Protein AF-A0A7X5L3V7-F1 (afdb_monomer)

pLDDT: mean 70.5, std 17.06, range [36.31, 91.0]

Structure (mmCIF, N/CA/C/O backbone):
data_AF-A0A7X5L3V7-F1
#
_entry.id   AF-A0A7X5L3V7-F1
#
loop_
_atom_site.group_PDB
_atom_site.id
_atom_site.type_symbol
_atom_site.label_atom_id
_atom_site.label_alt_id
_atom_site.label_comp_id
_atom_site.label_asym_id
_atom_site.label_entity_id
_atom_site.label_seq_id
_atom_site.pdbx_PDB_ins_code
_atom_site.Cartn_x
_atom_site.Cartn_y
_atom_site.Cartn_z
_atom_site.occupancy
_atom_site.B_iso_or_equiv
_atom_site.auth_seq_id
_atom_site.auth_comp_id
_atom_site.auth_asym_id
_atom_site.auth_atom_id
_atom_site.pdbx_PDB_model_num
ATOM 1 N N . MET A 1 1 ? 62.079 9.221 -26.597 1.00 47.06 1 MET A N 1
ATOM 2 C CA . MET A 1 1 ? 60.835 9.769 -26.012 1.00 47.06 1 MET A CA 1
ATOM 3 C C . MET A 1 1 ? 59.754 9.763 -27.077 1.00 47.06 1 MET A C 1
ATOM 5 O O . MET A 1 1 ? 59.832 10.591 -27.964 1.00 47.06 1 MET A O 1
ATOM 9 N N . PHE A 1 2 ? 58.774 8.862 -26.996 1.00 36.31 2 PHE A N 1
ATOM 10 C CA . PHE A 1 2 ? 57.478 9.021 -27.664 1.00 36.31 2 PHE A CA 1
ATOM 11 C C . PHE A 1 2 ? 56.404 8.406 -26.761 1.00 36.31 2 PHE A C 1
ATOM 13 O O . PHE A 1 2 ? 56.468 7.233 -26.408 1.00 36.31 2 PHE A O 1
ATOM 20 N N . LYS A 1 3 ? 55.482 9.262 -26.310 1.00 44.62 3 LYS A N 1
ATOM 21 C CA . LYS A 1 3 ? 54.265 8.923 -25.566 1.00 44.62 3 LYS A CA 1
ATOM 22 C C . LYS A 1 3 ? 53.190 8.526 -26.582 1.00 44.62 3 LYS A C 1
ATOM 24 O O . LYS A 1 3 ? 53.007 9.246 -27.557 1.00 44.62 3 LYS A O 1
ATOM 29 N N . GLY A 1 4 ? 52.434 7.464 -26.319 1.00 42.56 4 GLY A N 1
ATOM 30 C CA . GLY A 1 4 ? 51.246 7.107 -27.097 1.00 42.56 4 GLY A CA 1
ATOM 31 C C . GLY A 1 4 ? 50.330 6.205 -26.280 1.00 42.56 4 GLY A C 1
ATOM 32 O O . GLY A 1 4 ? 50.754 5.155 -25.817 1.00 42.56 4 GLY A O 1
ATOM 33 N N . LYS A 1 5 ? 49.111 6.677 -26.021 1.00 49.34 5 LYS A N 1
ATOM 34 C CA . LYS A 1 5 ? 48.128 6.115 -25.087 1.00 49.34 5 LYS A CA 1
ATOM 35 C C . LYS A 1 5 ? 47.463 4.859 -25.663 1.00 49.34 5 LYS A C 1
ATOM 37 O O . LYS A 1 5 ? 47.039 4.865 -26.813 1.00 49.34 5 LYS A O 1
ATOM 42 N N . ILE A 1 6 ? 47.310 3.836 -24.827 1.00 52.00 6 ILE A N 1
ATOM 43 C CA . ILE A 1 6 ? 46.503 2.640 -25.088 1.00 52.00 6 ILE A CA 1
ATOM 44 C C . ILE A 1 6 ? 45.023 3.048 -25.094 1.00 52.00 6 ILE A C 1
ATOM 46 O O . ILE A 1 6 ? 44.525 3.599 -24.113 1.00 52.00 6 ILE A O 1
ATOM 50 N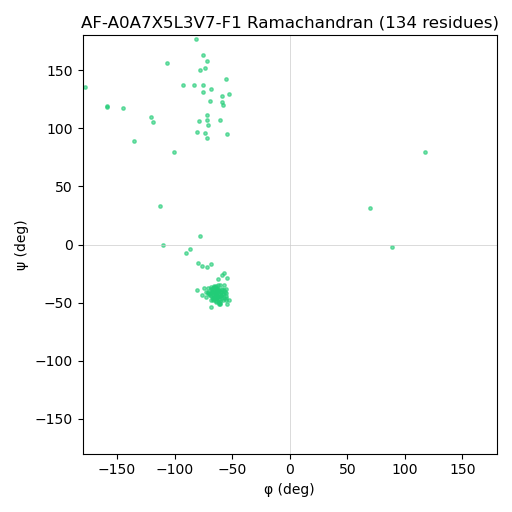 N . ARG A 1 7 ? 44.315 2.760 -26.187 1.00 44.16 7 ARG A N 1
ATOM 51 C CA . ARG A 1 7 ? 42.862 2.567 -26.182 1.00 44.16 7 ARG A CA 1
ATOM 52 C C . ARG A 1 7 ? 42.616 1.159 -26.704 1.00 44.16 7 ARG A C 1
ATOM 54 O O . ARG A 1 7 ? 42.920 0.869 -27.855 1.00 44.16 7 ARG A O 1
ATOM 61 N N . VAL A 1 8 ? 42.179 0.280 -25.807 1.00 46.12 8 VAL A N 1
ATOM 62 C CA . VAL A 1 8 ? 41.836 -1.111 -26.110 1.00 46.12 8 VAL A CA 1
ATOM 63 C C . VAL A 1 8 ? 40.530 -1.094 -26.893 1.00 46.12 8 VAL A C 1
ATOM 65 O O . VAL A 1 8 ? 39.489 -0.714 -26.364 1.00 46.12 8 VAL A O 1
ATOM 68 N N . THR A 1 9 ? 40.606 -1.451 -28.169 1.00 46.69 9 THR A N 1
ATOM 69 C CA . THR A 1 9 ? 39.438 -1.686 -29.015 1.00 46.69 9 THR A CA 1
ATOM 70 C C . THR A 1 9 ? 38.834 -3.037 -28.646 1.00 46.69 9 THR A C 1
ATOM 72 O O . THR A 1 9 ? 39.547 -4.034 -28.537 1.00 46.69 9 THR A O 1
ATOM 75 N N . ALA A 1 10 ? 37.520 -3.042 -28.437 1.00 51.25 10 ALA A N 1
ATOM 76 C CA . ALA A 1 10 ? 36.707 -4.221 -28.193 1.00 51.25 10 ALA A CA 1
ATOM 77 C C . ALA A 1 10 ? 36.860 -5.270 -29.307 1.00 51.25 10 ALA A C 1
ATOM 79 O O . ALA A 1 10 ? 36.907 -4.930 -30.488 1.00 51.25 10 ALA A O 1
ATOM 80 N N . ALA A 1 11 ? 36.862 -6.545 -28.922 1.00 41.25 11 ALA A N 1
ATOM 81 C CA . ALA A 1 11 ? 36.670 -7.667 -29.831 1.00 41.25 11 ALA A CA 1
ATOM 82 C C . ALA A 1 11 ? 35.696 -8.661 -29.184 1.00 41.25 11 ALA A C 1
ATOM 84 O O . ALA A 1 11 ? 36.095 -9.568 -28.456 1.00 41.25 11 ALA A O 1
ATOM 85 N N . LEU A 1 12 ? 34.402 -8.458 -29.434 1.00 39.78 12 LEU A N 1
ATOM 86 C CA . LEU A 1 12 ? 33.367 -9.463 -29.207 1.00 39.78 12 LEU A CA 1
ATOM 87 C C . LEU A 1 12 ? 33.404 -10.407 -30.416 1.00 39.78 12 LEU A C 1
ATOM 89 O O . LEU A 1 12 ? 32.907 -10.091 -31.494 1.00 39.78 12 LEU A O 1
ATOM 93 N N . MET A 1 13 ? 34.096 -11.534 -30.255 1.00 46.91 13 MET A N 1
ATOM 94 C CA . MET A 1 13 ? 34.185 -12.598 -31.256 1.00 46.91 13 MET A CA 1
ATOM 95 C C . MET A 1 13 ? 32.839 -13.336 -31.332 1.00 46.91 13 MET A C 1
ATOM 97 O O . MET A 1 13 ? 32.604 -14.293 -30.596 1.00 46.91 13 MET A O 1
ATOM 101 N N . LEU A 1 14 ? 31.947 -12.898 -32.222 1.00 44.78 14 LEU A N 1
ATOM 102 C CA . LEU A 1 14 ? 30.767 -13.671 -32.610 1.00 44.78 14 LEU A CA 1
ATOM 103 C C . LEU A 1 14 ? 31.225 -14.854 -33.467 1.00 44.78 14 LEU A C 1
ATOM 105 O O . LEU A 1 14 ? 31.648 -14.702 -34.612 1.00 44.78 14 LEU A O 1
ATOM 109 N N . SER A 1 15 ? 31.178 -16.043 -32.875 1.00 45.12 15 SER A N 1
ATOM 110 C CA . SER A 1 15 ? 31.477 -17.294 -33.564 1.00 45.12 15 SER A CA 1
ATOM 111 C C . SER A 1 15 ? 30.356 -17.606 -34.554 1.00 45.12 15 SER A C 1
ATOM 113 O O . SER A 1 15 ? 29.281 -18.059 -34.168 1.00 45.12 15 SER A O 1
ATOM 115 N N . ALA A 1 16 ? 30.609 -17.352 -35.837 1.00 47.44 16 ALA A N 1
ATOM 116 C CA . ALA A 1 16 ? 29.757 -17.793 -36.932 1.00 47.44 16 ALA A CA 1
ATOM 117 C C . ALA A 1 16 ? 29.941 -19.305 -37.140 1.00 47.44 16 ALA A C 1
ATOM 119 O O . ALA A 1 16 ? 30.873 -19.746 -37.814 1.00 47.44 16 ALA A O 1
ATOM 120 N N . ALA A 1 17 ? 29.059 -20.111 -36.549 1.00 45.88 17 ALA A N 1
ATOM 121 C CA . ALA A 1 17 ? 28.915 -21.506 -36.937 1.00 45.88 17 ALA A CA 1
ATOM 122 C C . ALA A 1 17 ? 28.075 -21.571 -38.220 1.00 45.88 17 ALA A C 1
ATOM 124 O O . ALA A 1 17 ? 26.867 -21.342 -38.217 1.00 45.88 17 ALA A O 1
ATOM 125 N N . VAL A 1 18 ? 28.755 -21.856 -39.329 1.00 46.84 18 VAL A N 1
ATOM 126 C CA . VAL A 1 18 ? 28.159 -22.228 -40.614 1.00 46.84 18 VAL A CA 1
ATOM 127 C C . VAL A 1 18 ? 27.308 -23.481 -40.427 1.00 46.84 18 VAL A C 1
ATOM 129 O O . VAL A 1 18 ? 27.832 -24.530 -40.057 1.00 46.84 18 VAL A O 1
ATOM 132 N N . LEU A 1 19 ? 26.024 -23.401 -40.771 1.00 42.06 19 LEU A N 1
ATOM 133 C CA . LEU A 1 19 ? 25.254 -24.570 -41.181 1.00 42.06 19 LEU A CA 1
ATOM 134 C C . LEU A 1 19 ? 24.772 -24.353 -42.610 1.00 42.06 19 LEU A C 1
ATOM 136 O O . LEU A 1 19 ? 23.894 -23.543 -42.899 1.00 42.06 19 LEU A O 1
ATOM 140 N N . ALA A 1 20 ? 25.433 -25.074 -43.510 1.00 46.25 20 ALA A N 1
ATOM 141 C CA . ALA A 1 20 ? 25.045 -25.228 -44.894 1.00 46.25 20 ALA A CA 1
ATOM 142 C C . ALA A 1 20 ? 23.747 -26.044 -44.988 1.00 46.25 20 ALA A C 1
ATOM 144 O O . ALA A 1 20 ? 23.650 -27.120 -44.401 1.00 46.25 20 ALA A O 1
ATOM 145 N N . GLY A 1 21 ? 22.803 -25.562 -45.801 1.00 37.66 21 GLY A N 1
ATOM 146 C CA . GLY A 1 21 ? 21.760 -26.394 -46.402 1.00 37.66 21 GLY A CA 1
ATOM 147 C C . GLY A 1 21 ? 20.320 -26.061 -46.012 1.00 37.66 21 GLY A C 1
ATOM 148 O O . GLY A 1 21 ? 19.710 -26.792 -45.247 1.00 37.66 21 GLY A O 1
ATOM 149 N N . CYS A 1 22 ? 19.733 -25.030 -46.620 1.00 39.66 22 CYS A N 1
ATOM 150 C CA . CYS A 1 22 ? 18.559 -25.184 -47.487 1.00 39.66 22 CYS A CA 1
ATOM 151 C C . CYS A 1 22 ? 18.156 -23.831 -48.071 1.00 39.66 22 CYS A C 1
ATOM 153 O O . CYS A 1 22 ? 18.139 -22.800 -47.409 1.00 39.66 22 CYS A O 1
ATOM 155 N N . GLN A 1 23 ? 17.874 -23.886 -49.360 1.00 46.38 23 GLN A N 1
ATOM 156 C CA . GLN A 1 23 ? 17.503 -22.813 -50.256 1.00 46.38 23 GLN A CA 1
ATOM 157 C C . GLN A 1 23 ? 16.199 -22.146 -49.794 1.00 46.38 23 GLN A C 1
ATOM 159 O O . GLN A 1 23 ? 15.118 -22.709 -49.922 1.00 46.38 23 GLN A O 1
ATOM 164 N N . GLY A 1 24 ? 16.318 -20.941 -49.258 1.00 41.56 24 GLY A N 1
ATOM 165 C CA . GLY A 1 24 ? 15.221 -20.026 -48.990 1.00 41.56 24 GLY A CA 1
ATOM 166 C C . GLY A 1 24 ? 15.835 -18.644 -48.903 1.00 41.56 24 GLY A C 1
ATOM 167 O O . GLY A 1 24 ? 16.752 -18.441 -48.114 1.00 41.56 24 GLY A O 1
ATOM 168 N N . ASP A 1 25 ? 15.409 -17.750 -49.785 1.00 43.75 25 ASP A N 1
ATOM 169 C CA . ASP A 1 25 ? 15.818 -16.351 -49.831 1.00 43.75 25 ASP A CA 1
ATOM 170 C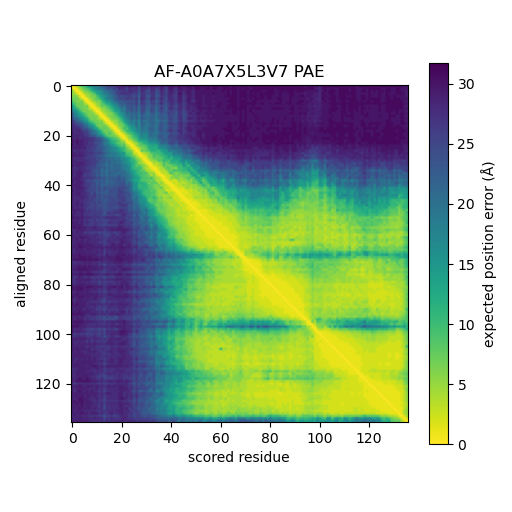 C . ASP A 1 25 ? 15.572 -15.706 -48.458 1.00 43.75 25 ASP A C 1
ATOM 172 O O . ASP A 1 25 ? 14.456 -15.335 -48.102 1.00 43.75 25 ASP A O 1
ATOM 176 N N . VAL A 1 26 ? 16.612 -15.676 -47.631 1.00 42.03 26 VAL A N 1
ATOM 177 C CA . VAL A 1 26 ? 16.657 -14.874 -46.417 1.00 42.03 26 VAL A CA 1
ATOM 178 C C . VAL A 1 26 ? 17.474 -13.651 -46.803 1.00 42.03 26 VAL A C 1
ATOM 180 O O . VAL A 1 26 ? 18.685 -13.585 -46.600 1.00 42.03 26 VAL A O 1
ATOM 183 N N . THR A 1 27 ? 16.809 -12.717 -47.477 1.00 43.81 27 THR A N 1
ATOM 184 C CA . THR A 1 27 ? 17.325 -11.370 -47.710 1.00 43.81 27 THR A CA 1
ATOM 185 C C . THR A 1 27 ? 17.740 -10.783 -46.358 1.00 43.81 27 THR A C 1
ATOM 187 O O . THR A 1 27 ? 16.995 -10.863 -45.381 1.00 43.81 27 THR A O 1
ATOM 190 N N . LEU A 1 28 ? 18.964 -10.254 -46.284 1.00 44.91 28 LEU A N 1
ATOM 191 C CA . LEU A 1 28 ? 19.588 -9.743 -45.055 1.00 44.91 28 LEU A CA 1
ATOM 192 C C . LEU A 1 28 ? 18.708 -8.684 -44.350 1.00 44.91 28 LEU A C 1
ATOM 194 O O . LEU A 1 28 ? 18.717 -8.607 -43.124 1.00 44.91 28 LEU A O 1
ATOM 198 N N . ASP A 1 29 ? 17.892 -7.951 -45.116 1.00 46.03 29 ASP A N 1
ATOM 199 C CA . ASP A 1 29 ? 16.856 -7.030 -44.629 1.00 46.03 29 ASP A CA 1
ATO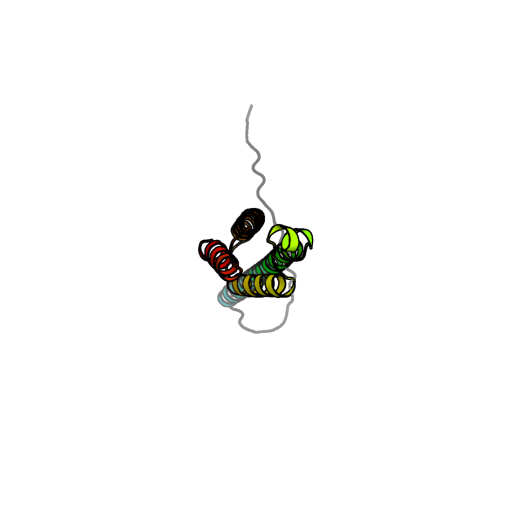M 200 C C . ASP A 1 29 ? 15.827 -7.701 -43.697 1.00 46.03 29 ASP A C 1
ATOM 202 O O . ASP A 1 29 ? 15.499 -7.164 -42.645 1.00 46.03 29 ASP A O 1
ATOM 206 N N . ASN A 1 30 ? 15.380 -8.924 -44.001 1.00 46.06 30 ASN A N 1
ATOM 207 C CA . ASN A 1 30 ? 14.327 -9.614 -43.242 1.00 46.06 30 ASN A CA 1
ATOM 208 C C . ASN A 1 30 ? 14.843 -10.271 -41.942 1.00 46.06 30 ASN A C 1
ATOM 210 O O . ASN A 1 30 ? 14.066 -10.655 -41.065 1.00 46.06 30 ASN A O 1
ATOM 214 N N . VAL A 1 31 ? 16.165 -10.435 -41.815 1.00 49.38 31 VAL A N 1
ATOM 215 C CA . VAL A 1 31 ? 16.821 -10.932 -40.592 1.00 49.38 31 VAL A CA 1
ATOM 216 C C . VAL A 1 31 ? 16.971 -9.806 -39.577 1.00 49.38 31 VAL A C 1
ATOM 218 O O . VAL A 1 31 ? 16.769 -10.037 -38.388 1.00 49.38 31 VAL A O 1
ATOM 221 N N . GLY A 1 32 ? 17.289 -8.594 -40.043 1.00 45.16 32 GLY A N 1
ATOM 222 C CA . GLY A 1 32 ? 17.387 -7.404 -39.199 1.00 45.16 32 GLY A CA 1
ATOM 223 C C . GLY A 1 32 ? 16.067 -7.088 -38.501 1.00 45.16 32 GLY A C 1
ATOM 224 O O . GLY A 1 32 ? 16.048 -6.959 -37.278 1.00 45.16 32 GLY A O 1
ATOM 225 N N . ASP A 1 33 ? 14.965 -7.073 -39.253 1.00 51.81 33 ASP A N 1
ATOM 226 C CA . ASP A 1 33 ? 13.635 -6.778 -38.708 1.00 51.81 33 ASP A CA 1
ATOM 227 C C . ASP A 1 33 ? 13.143 -7.864 -37.740 1.00 51.81 33 ASP A C 1
ATOM 229 O O . ASP A 1 33 ? 12.731 -7.543 -36.627 1.00 51.81 33 ASP A O 1
ATOM 233 N N . LYS A 1 34 ? 13.288 -9.156 -38.073 1.00 53.41 34 LYS A N 1
ATOM 234 C CA . LYS A 1 34 ? 12.884 -10.254 -37.170 1.00 53.41 34 LYS A CA 1
ATOM 235 C C . LYS A 1 34 ? 13.702 -10.335 -35.884 1.00 53.41 34 LYS A C 1
ATOM 237 O O . LYS A 1 34 ? 13.162 -10.707 -34.840 1.00 53.41 34 LYS A O 1
ATOM 242 N N . ILE A 1 35 ? 15.002 -10.035 -35.945 1.00 55.94 35 ILE A N 1
ATOM 243 C CA . ILE A 1 35 ? 15.855 -9.984 -34.750 1.00 55.94 35 ILE A CA 1
ATOM 244 C C . ILE A 1 35 ? 15.494 -8.757 -33.907 1.00 55.94 35 ILE A C 1
ATOM 246 O O . ILE A 1 35 ? 15.394 -8.882 -32.690 1.00 55.94 35 ILE A O 1
ATOM 250 N N . SER A 1 36 ? 15.254 -7.602 -34.534 1.00 54.09 36 SER A N 1
ATOM 251 C CA . SER A 1 36 ? 14.849 -6.373 -33.842 1.00 54.09 36 SER A CA 1
ATOM 252 C C . SER A 1 36 ? 13.506 -6.541 -33.122 1.00 54.09 36 SER A C 1
ATOM 254 O O . SER A 1 36 ? 13.399 -6.224 -31.938 1.00 54.09 36 SER A O 1
ATOM 256 N N . GLU A 1 37 ? 12.518 -7.137 -33.792 1.00 59.59 37 GLU A N 1
ATOM 257 C CA . GLU A 1 37 ? 11.193 -7.433 -33.233 1.00 59.59 37 GLU A CA 1
ATOM 258 C C . GLU A 1 37 ? 11.282 -8.445 -32.076 1.00 59.59 37 GLU A C 1
ATOM 260 O O . GLU A 1 37 ? 10.779 -8.187 -30.987 1.00 59.59 37 GLU A O 1
ATOM 265 N N . SER A 1 38 ? 12.044 -9.536 -32.236 1.00 54.78 38 SER A N 1
ATOM 266 C CA . SER A 1 38 ? 12.218 -10.552 -31.179 1.00 54.78 38 SER A CA 1
ATOM 267 C C . SER A 1 38 ? 12.961 -10.027 -29.942 1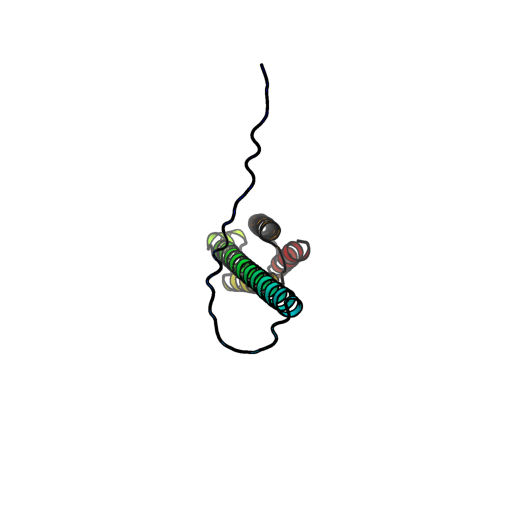.00 54.78 38 SER A C 1
ATOM 269 O O . SER A 1 38 ? 12.659 -10.420 -28.811 1.00 54.78 38 SER A O 1
ATOM 271 N N . VAL A 1 39 ? 13.953 -9.152 -30.135 1.00 60.19 39 VAL A N 1
ATOM 272 C CA . VAL A 1 39 ? 14.679 -8.502 -29.033 1.00 60.19 39 VAL A CA 1
ATOM 273 C C . VAL A 1 39 ? 13.783 -7.479 -28.338 1.00 60.19 39 VAL A C 1
ATOM 275 O O . VAL A 1 39 ? 13.766 -7.441 -27.109 1.00 60.19 39 VAL A O 1
ATOM 278 N N . SER A 1 40 ? 13.001 -6.701 -29.092 1.00 59.06 40 SER A N 1
ATOM 279 C CA . SER A 1 40 ? 12.036 -5.748 -28.534 1.00 59.06 40 SER A CA 1
ATOM 280 C C . SER A 1 40 ? 10.961 -6.454 -27.701 1.00 59.06 40 SER A C 1
ATOM 282 O O . SER A 1 40 ? 10.754 -6.087 -26.547 1.00 59.06 40 SER A O 1
ATOM 284 N N . ASP A 1 41 ? 10.382 -7.542 -28.213 1.00 66.00 41 ASP A N 1
ATOM 285 C CA . ASP A 1 41 ? 9.397 -8.363 -27.498 1.00 66.00 41 ASP A CA 1
ATOM 286 C C . ASP A 1 41 ? 9.962 -8.979 -26.218 1.00 66.00 41 ASP A C 1
ATOM 288 O O . ASP A 1 41 ? 9.286 -9.039 -25.190 1.00 66.00 41 ASP A O 1
ATOM 292 N N . THR A 1 42 ? 11.213 -9.443 -26.260 1.00 63.66 42 THR A N 1
ATOM 293 C CA . THR A 1 42 ? 11.873 -10.027 -25.086 1.00 63.66 42 THR A CA 1
ATOM 294 C C . THR A 1 42 ? 12.143 -8.962 -24.025 1.00 63.66 42 THR A C 1
ATOM 296 O O . THR A 1 42 ? 11.902 -9.208 -22.844 1.00 63.66 42 THR A O 1
ATOM 299 N N . ILE A 1 43 ? 12.595 -7.768 -24.426 1.00 60.03 43 ILE A N 1
ATOM 300 C CA . ILE A 1 43 ? 12.802 -6.633 -23.515 1.00 60.03 43 ILE A CA 1
ATOM 301 C C . ILE A 1 43 ? 11.473 -6.200 -22.890 1.00 60.03 43 ILE A C 1
ATOM 303 O O . ILE A 1 43 ? 11.422 -6.004 -21.679 1.00 60.03 43 ILE A O 1
ATOM 307 N N . THR A 1 44 ? 10.403 -6.090 -23.677 1.00 67.25 44 THR A N 1
ATOM 308 C CA . THR A 1 44 ? 9.068 -5.725 -23.182 1.00 67.25 44 THR A CA 1
ATOM 309 C C . THR A 1 44 ? 8.544 -6.759 -22.191 1.00 67.25 44 THR A C 1
ATOM 311 O O . THR A 1 44 ? 8.207 -6.395 -21.070 1.00 67.25 44 THR A O 1
ATOM 314 N N . LYS A 1 45 ? 8.603 -8.055 -22.526 1.00 68.00 45 LYS A N 1
ATOM 315 C CA . LYS A 1 45 ? 8.207 -9.133 -21.602 1.00 68.00 45 LYS A CA 1
ATOM 316 C C . LYS A 1 45 ? 9.029 -9.141 -20.319 1.00 68.00 45 LYS A C 1
ATOM 318 O O . LYS A 1 45 ? 8.479 -9.340 -19.244 1.00 68.00 45 LYS A O 1
ATOM 323 N N . THR A 1 46 ? 10.337 -8.904 -20.420 1.00 64.50 46 THR A N 1
ATOM 324 C CA . THR A 1 46 ? 11.219 -8.853 -19.245 1.00 64.50 46 THR A CA 1
ATOM 325 C C . THR A 1 46 ? 10.846 -7.674 -18.347 1.00 64.50 46 THR A C 1
ATOM 327 O O . THR A 1 46 ? 10.758 -7.832 -17.135 1.00 64.50 46 THR A O 1
ATOM 330 N N . LYS A 1 47 ? 10.563 -6.503 -18.930 1.00 65.69 47 LYS A N 1
ATOM 331 C CA . LYS A 1 47 ? 10.103 -5.323 -18.186 1.00 65.69 47 LYS A CA 1
ATOM 332 C C . LYS A 1 47 ? 8.752 -5.553 -17.511 1.00 65.69 47 LYS A C 1
ATOM 334 O O . LYS A 1 47 ? 8.598 -5.201 -16.348 1.00 65.69 47 LYS A O 1
ATOM 339 N N . GLU A 1 48 ? 7.797 -6.161 -18.209 1.00 71.69 48 GLU A N 1
ATOM 340 C CA . GLU A 1 48 ? 6.485 -6.504 -17.647 1.00 71.69 48 GLU A CA 1
ATOM 341 C C . GLU A 1 48 ? 6.601 -7.502 -16.490 1.00 71.69 48 GLU A C 1
ATOM 343 O O . GLU A 1 48 ? 5.937 -7.337 -15.468 1.00 71.69 48 GLU A O 1
ATOM 348 N N . GLN A 1 49 ? 7.474 -8.507 -16.616 1.00 73.50 49 GLN A N 1
ATOM 349 C CA . GLN A 1 49 ? 7.733 -9.475 -15.550 1.00 73.50 49 GLN A CA 1
ATOM 350 C C . GLN A 1 49 ? 8.350 -8.811 -14.319 1.00 73.50 49 GLN A C 1
ATOM 352 O O . GLN A 1 49 ? 7.811 -8.968 -13.227 1.00 73.50 49 GLN A O 1
ATOM 357 N N . VAL A 1 50 ? 9.405 -8.011 -14.499 1.00 70.12 50 VAL A N 1
ATOM 358 C CA . VAL A 1 50 ? 10.049 -7.279 -13.397 1.00 70.12 50 VAL A CA 1
ATOM 359 C C . VAL A 1 50 ? 9.053 -6.341 -12.711 1.00 70.12 50 VAL A C 1
ATOM 361 O O . VAL A 1 50 ? 8.947 -6.349 -11.488 1.00 70.12 50 VAL A O 1
ATOM 364 N N . ARG A 1 51 ? 8.245 -5.599 -13.480 1.00 72.06 51 ARG A N 1
ATOM 365 C CA . ARG A 1 51 ? 7.182 -4.743 -12.931 1.00 72.06 51 ARG A CA 1
ATOM 366 C C . ARG A 1 51 ? 6.168 -5.554 -12.120 1.00 72.06 51 ARG A C 1
ATOM 368 O O . ARG A 1 51 ? 5.767 -5.133 -11.041 1.00 72.06 51 ARG A O 1
ATOM 375 N N . SER A 1 52 ? 5.748 -6.714 -12.620 1.00 77.38 52 SER A N 1
ATOM 376 C CA . SER A 1 52 ? 4.804 -7.577 -11.904 1.00 77.38 52 SER A CA 1
ATOM 377 C C . SER A 1 52 ? 5.385 -8.129 -10.600 1.00 77.38 52 SER A C 1
ATOM 379 O O . SER A 1 52 ? 4.643 -8.274 -9.629 1.00 77.38 52 SER A O 1
ATOM 381 N N . GLU A 1 53 ? 6.674 -8.462 -10.565 1.00 80.12 53 GLU A N 1
ATOM 382 C CA . GLU A 1 53 ? 7.347 -8.938 -9.353 1.00 80.12 53 GLU A CA 1
ATOM 383 C C . GLU A 1 53 ? 7.488 -7.820 -8.315 1.00 80.12 53 GLU A C 1
ATOM 385 O O . GLU A 1 53 ? 7.156 -8.038 -7.150 1.00 80.12 53 GLU A O 1
ATOM 390 N N . LEU A 1 54 ? 7.875 -6.613 -8.741 1.00 75.94 54 LEU A N 1
ATOM 391 C CA . LEU A 1 54 ? 7.970 -5.433 -7.875 1.00 75.94 54 LEU A CA 1
ATOM 392 C C . LEU A 1 54 ? 6.613 -5.040 -7.284 1.00 75.94 54 LEU A C 1
ATOM 394 O O . LEU A 1 54 ? 6.505 -4.832 -6.078 1.00 75.94 54 LEU A O 1
ATOM 398 N N . LYS A 1 55 ? 5.550 -5.035 -8.099 1.00 78.12 55 LYS A N 1
ATOM 399 C CA . LYS A 1 55 ? 4.179 -4.826 -7.611 1.00 78.12 55 LYS A CA 1
ATOM 400 C C . LYS A 1 55 ? 3.788 -5.848 -6.552 1.00 78.12 55 LYS A C 1
ATOM 402 O O . LYS A 1 55 ? 3.240 -5.479 -5.523 1.00 78.12 55 LYS A O 1
ATOM 407 N N . ASN A 1 56 ? 4.064 -7.129 -6.789 1.00 81.69 56 ASN A N 1
ATOM 408 C CA . ASN A 1 56 ? 3.745 -8.172 -5.816 1.00 81.69 56 ASN A CA 1
ATOM 409 C C . ASN A 1 56 ? 4.540 -8.010 -4.515 1.00 81.69 56 ASN A C 1
ATOM 411 O O . ASN A 1 56 ? 3.979 -8.231 -3.444 1.00 81.69 56 ASN A O 1
ATOM 415 N N . ALA A 1 57 ? 5.816 -7.622 -4.591 1.00 81.69 57 ALA A N 1
ATOM 416 C CA . ALA A 1 57 ? 6.628 -7.335 -3.412 1.00 81.69 57 ALA A CA 1
ATOM 417 C C . ALA A 1 57 ? 6.034 -6.171 -2.605 1.00 81.69 57 ALA A C 1
ATOM 419 O O . ALA A 1 57 ? 5.722 -6.352 -1.432 1.00 81.69 57 ALA A O 1
ATOM 420 N N . PHE A 1 58 ? 5.745 -5.048 -3.265 1.00 81.75 58 PHE A N 1
ATOM 421 C CA . PHE A 1 58 ? 5.083 -3.888 -2.669 1.00 81.75 58 PHE A CA 1
ATOM 422 C C . PHE A 1 58 ? 3.752 -4.254 -1.993 1.00 81.75 58 PHE A C 1
ATOM 424 O O . PHE A 1 58 ? 3.523 -3.956 -0.823 1.00 81.75 58 PHE A O 1
ATOM 431 N N . VAL A 1 59 ? 2.883 -4.959 -2.727 1.00 80.62 59 VAL A N 1
ATOM 432 C CA . VAL A 1 59 ? 1.576 -5.436 -2.253 1.00 80.62 59 VAL A CA 1
ATOM 433 C C . VAL A 1 59 ? 1.729 -6.274 -0.988 1.00 80.62 59 VAL A C 1
ATOM 435 O O . VAL A 1 59 ? 0.902 -6.158 -0.084 1.00 80.62 59 VAL A O 1
ATOM 438 N N . ASN A 1 60 ? 2.741 -7.138 -0.928 1.00 84.19 60 ASN A N 1
ATOM 439 C CA . ASN A 1 60 ? 2.976 -7.997 0.225 1.00 84.19 60 ASN A CA 1
ATOM 440 C C . ASN A 1 60 ? 3.517 -7.211 1.418 1.00 84.19 60 ASN A C 1
ATOM 442 O O . ASN A 1 60 ? 2.997 -7.391 2.510 1.00 84.19 60 ASN A O 1
ATOM 446 N N . GLU A 1 61 ? 4.487 -6.320 1.223 1.00 82.75 61 GLU A N 1
ATOM 447 C CA . GLU A 1 61 ? 5.075 -5.540 2.319 1.00 82.75 61 GLU A CA 1
ATOM 448 C C . GLU A 1 61 ? 4.059 -4.581 2.953 1.00 82.75 61 GLU A C 1
ATOM 450 O O . GLU A 1 61 ? 3.903 -4.575 4.174 1.00 82.75 61 GLU A O 1
ATOM 455 N N . VAL A 1 62 ? 3.278 -3.856 2.142 1.00 81.75 62 VAL A N 1
ATOM 456 C CA . VAL A 1 62 ? 2.207 -2.983 2.654 1.00 81.75 62 VAL A CA 1
ATOM 457 C C . VAL A 1 62 ? 1.130 -3.803 3.371 1.00 81.75 62 VAL A C 1
ATOM 459 O O . VAL A 1 62 ? 0.631 -3.402 4.422 1.00 81.75 62 VAL A O 1
ATOM 462 N N . GLN A 1 63 ? 0.781 -4.983 2.849 1.00 80.81 63 GLN A N 1
ATOM 463 C CA . GLN A 1 63 ? -0.163 -5.868 3.534 1.00 80.81 63 GLN A CA 1
ATOM 464 C C . GLN A 1 63 ? 0.398 -6.447 4.827 1.00 80.81 63 GLN A C 1
ATOM 466 O O . GLN A 1 63 ? -0.370 -6.608 5.765 1.00 80.81 63 GLN A O 1
ATOM 471 N N . GLU A 1 64 ? 1.684 -6.782 4.899 1.00 84.62 64 GLU A N 1
ATOM 472 C CA . GLU A 1 64 ? 2.322 -7.249 6.132 1.00 84.62 64 GLU A CA 1
ATOM 473 C C . GLU A 1 64 ? 2.336 -6.143 7.188 1.00 84.62 64 GLU A C 1
ATOM 475 O O . GLU A 1 64 ? 1.998 -6.405 8.344 1.00 84.62 64 GLU A O 1
ATOM 480 N N . PHE A 1 65 ? 2.628 -4.904 6.781 1.00 81.19 65 PHE A N 1
ATOM 481 C CA . PHE A 1 65 ? 2.539 -3.732 7.648 1.00 81.19 65 PHE A CA 1
ATOM 482 C C . PHE A 1 65 ? 1.120 -3.554 8.205 1.00 81.19 65 PHE A C 1
ATOM 484 O O . PHE A 1 65 ? 0.941 -3.380 9.409 1.00 81.19 65 PHE A O 1
ATOM 491 N N . ILE A 1 66 ? 0.099 -3.677 7.353 1.00 76.62 66 ILE A N 1
ATOM 492 C CA . ILE A 1 66 ? -1.300 -3.510 7.767 1.00 76.62 66 ILE A CA 1
ATOM 493 C C . ILE A 1 66 ? -1.826 -4.697 8.559 1.00 76.62 66 ILE A C 1
ATOM 495 O O . ILE A 1 66 ? -2.602 -4.521 9.491 1.00 76.62 66 ILE A O 1
ATOM 499 N N . ALA A 1 67 ? -1.431 -5.912 8.187 1.00 75.50 67 ALA A N 1
ATOM 500 C CA . ALA A 1 67 ? -1.822 -7.138 8.867 1.00 75.50 67 ALA A CA 1
ATOM 501 C C . ALA A 1 67 ? -1.206 -7.254 10.264 1.00 75.50 67 ALA A C 1
ATOM 503 O O . ALA A 1 67 ? -1.684 -8.063 11.065 1.00 75.50 67 ALA A O 1
ATOM 504 N N . ASN A 1 68 ? -0.172 -6.464 10.564 1.00 73.06 68 ASN A N 1
ATOM 505 C CA . ASN A 1 68 ? 0.377 -6.378 11.901 1.00 73.06 68 ASN A CA 1
ATOM 506 C C . ASN A 1 68 ? -0.728 -5.943 12.878 1.00 73.06 68 ASN A C 1
ATOM 508 O O . ASN A 1 68 ? -1.321 -4.876 12.733 1.00 73.06 68 ASN A O 1
ATOM 512 N N . GLY A 1 69 ? -1.017 -6.791 13.871 1.00 64.94 69 GLY A N 1
ATOM 513 C CA . GLY A 1 69 ? -2.087 -6.557 14.846 1.00 64.94 69 GLY A CA 1
ATOM 514 C C . GLY A 1 69 ? -1.933 -5.239 15.609 1.00 64.94 69 GLY A C 1
ATOM 515 O O . GLY A 1 69 ? -2.934 -4.653 16.020 1.00 64.94 69 GLY A O 1
ATOM 516 N N . ASP A 1 70 ? -0.701 -4.737 15.708 1.00 74.25 70 ASP A N 1
ATOM 517 C CA . ASP A 1 70 ? -0.402 -3.431 16.285 1.00 74.25 70 ASP A CA 1
ATOM 518 C C . ASP A 1 70 ? -1.045 -2.284 15.487 1.00 74.25 70 ASP A C 1
ATOM 520 O O . ASP A 1 70 ? -1.408 -1.274 16.087 1.00 74.25 70 ASP A O 1
ATOM 524 N N . LEU A 1 71 ? -1.244 -2.411 14.166 1.00 75.00 71 LEU A N 1
ATOM 525 C CA . LEU A 1 71 ? -1.834 -1.346 13.350 1.00 75.00 71 LEU A CA 1
ATOM 526 C C . LEU A 1 71 ? -3.352 -1.242 13.546 1.00 75.00 71 LEU A C 1
ATOM 528 O O . LEU A 1 71 ? -3.847 -0.131 13.734 1.00 75.00 71 LEU A O 1
ATOM 532 N N . ALA A 1 72 ? -4.091 -2.359 13.586 1.00 80.56 72 ALA A N 1
ATOM 533 C CA . ALA A 1 72 ? -5.514 -2.340 13.958 1.00 80.56 72 ALA A CA 1
ATOM 534 C C . ALA A 1 72 ? -5.724 -1.682 15.324 1.00 80.56 72 ALA A C 1
ATOM 536 O O . ALA A 1 72 ? -6.595 -0.825 15.482 1.00 80.56 72 ALA A O 1
ATOM 537 N N . GLU A 1 73 ? -4.898 -2.051 16.305 1.00 82.44 73 GLU A N 1
ATOM 538 C CA . GLU A 1 73 ? -4.957 -1.482 17.651 1.00 82.44 73 GLU A CA 1
ATOM 539 C C . GLU A 1 73 ? -4.572 0.007 17.659 1.00 82.44 73 GLU A C 1
ATOM 541 O O . GLU A 1 73 ? -5.236 0.825 18.302 1.00 82.44 73 GLU A O 1
ATOM 546 N N . THR A 1 74 ? -3.549 0.385 16.889 1.00 82.12 74 THR A N 1
ATOM 547 C CA . THR A 1 74 ? -3.078 1.773 16.758 1.00 82.12 74 THR A CA 1
ATOM 548 C C . THR A 1 74 ? -4.132 2.674 16.126 1.00 82.12 74 THR A C 1
ATOM 550 O O . THR A 1 74 ? -4.408 3.764 16.646 1.00 82.12 74 THR A O 1
ATOM 553 N N . LEU A 1 75 ? -4.746 2.210 15.038 1.00 82.88 75 LEU A N 1
ATOM 554 C CA . LEU A 1 75 ? -5.806 2.909 14.318 1.00 82.88 75 LEU A CA 1
ATOM 555 C C . LEU A 1 75 ? -7.152 2.836 15.050 1.00 82.88 75 LEU A C 1
ATOM 557 O O . LEU A 1 75 ? -8.019 3.675 14.815 1.00 82.88 75 LEU A O 1
ATOM 561 N N . GLY A 1 76 ? -7.312 1.888 15.978 1.00 84.56 76 GLY A N 1
ATOM 562 C CA . GLY A 1 76 ? -8.559 1.656 16.701 1.00 84.56 76 GLY A CA 1
ATOM 563 C C . GLY A 1 76 ? -9.660 1.079 15.811 1.00 84.56 76 GLY A C 1
ATOM 564 O O . GLY A 1 76 ? -10.832 1.377 16.036 1.00 84.56 76 GLY A O 1
ATOM 565 N N . ILE A 1 77 ? -9.281 0.289 14.804 1.00 83.56 77 ILE A N 1
ATOM 566 C CA . ILE A 1 77 ? -10.187 -0.320 13.823 1.00 83.56 77 ILE A CA 1
ATOM 567 C C . ILE A 1 77 ? -10.347 -1.820 14.079 1.00 83.56 77 ILE A C 1
ATOM 569 O O . ILE A 1 77 ? -9.499 -2.473 14.689 1.00 83.56 77 ILE A O 1
ATOM 573 N N . SER A 1 78 ? -11.454 -2.383 13.611 1.00 88.50 78 SER A N 1
ATOM 574 C CA . SER A 1 78 ? -11.697 -3.823 13.655 1.00 88.50 78 SER A CA 1
ATOM 575 C C . SER A 1 78 ? -10.886 -4.582 12.599 1.00 88.50 78 SER A C 1
ATOM 577 O O . SER A 1 78 ? -10.422 -4.023 11.605 1.00 88.50 78 SER A O 1
ATOM 579 N N . ALA A 1 79 ? -10.768 -5.899 12.782 1.00 84.19 79 ALA A N 1
ATOM 580 C CA . ALA A 1 79 ? -10.125 -6.776 11.805 1.00 84.19 79 ALA A CA 1
ATOM 581 C C . ALA A 1 79 ? -10.834 -6.763 10.434 1.00 84.19 79 ALA A C 1
ATOM 583 O O . ALA A 1 79 ? -10.168 -6.822 9.405 1.00 84.19 79 ALA A O 1
ATOM 584 N N . GLU A 1 80 ? -12.168 -6.640 10.410 1.00 87.81 80 GLU A N 1
ATOM 585 C CA . GLU A 1 80 ? -12.944 -6.536 9.163 1.00 87.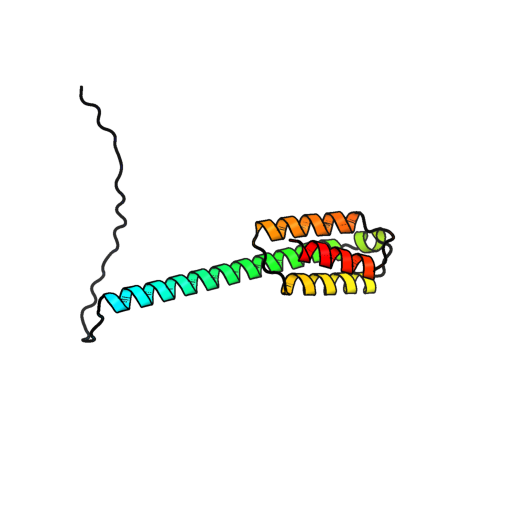81 80 GLU A CA 1
ATOM 586 C C . GLU A 1 80 ? -12.656 -5.217 8.426 1.00 87.81 80 GLU A C 1
ATOM 588 O O . GLU A 1 80 ? -12.515 -5.186 7.203 1.00 87.81 80 GLU A O 1
ATOM 593 N N . GLU A 1 81 ? -12.522 -4.114 9.166 1.00 88.19 81 GLU A N 1
ATOM 594 C CA . GLU A 1 81 ? -12.161 -2.809 8.603 1.00 88.19 81 GLU A CA 1
ATOM 595 C C . GLU A 1 81 ? -10.729 -2.803 8.060 1.00 88.19 81 GLU A C 1
ATOM 597 O O . GLU A 1 81 ? -10.486 -2.298 6.963 1.00 88.19 81 GLU A O 1
ATOM 602 N N . GLN A 1 82 ? -9.798 -3.431 8.779 1.00 85.75 82 GLN A N 1
ATOM 60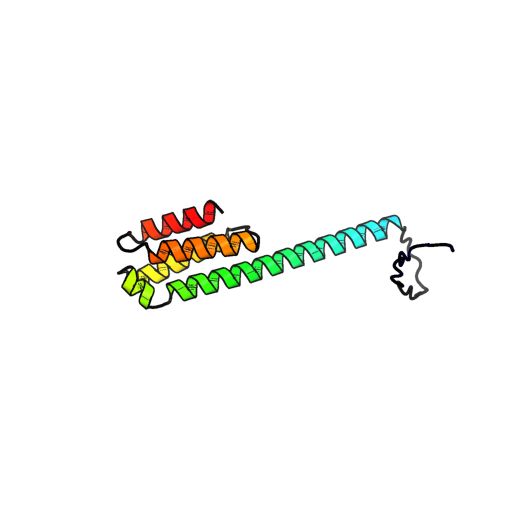3 C CA . GLN A 1 82 ? -8.427 -3.635 8.319 1.00 85.75 82 GLN A CA 1
ATOM 604 C C . GLN A 1 82 ? -8.377 -4.465 7.026 1.00 85.75 82 GLN A C 1
ATOM 606 O O . GLN A 1 82 ? -7.671 -4.106 6.082 1.00 85.75 82 GLN A O 1
ATOM 611 N N . GLU A 1 83 ? -9.154 -5.549 6.939 1.00 86.81 83 GLU A N 1
ATOM 612 C CA . GLU A 1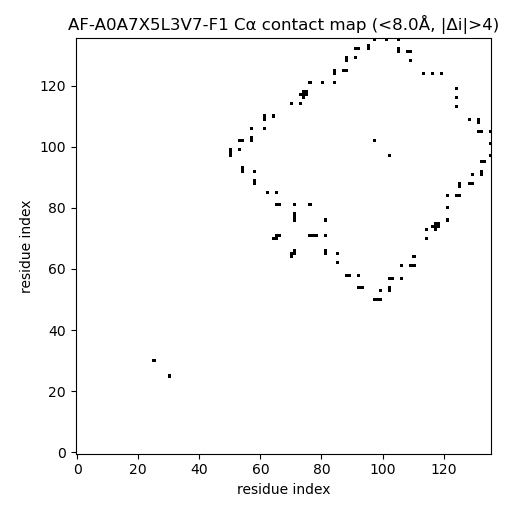 83 ? -9.262 -6.360 5.722 1.00 86.81 83 GLU A CA 1
ATOM 613 C C . GLU A 1 83 ? -9.832 -5.545 4.547 1.00 86.81 83 GLU A C 1
ATOM 615 O O . GLU A 1 83 ? -9.345 -5.644 3.419 1.00 86.81 83 GLU A O 1
ATOM 620 N N . SER A 1 84 ? -10.802 -4.664 4.814 1.00 88.44 84 SER A N 1
ATOM 621 C CA . SER A 1 84 ? -11.366 -3.753 3.812 1.00 88.44 84 SER A CA 1
ATOM 622 C C . SER A 1 84 ? -10.345 -2.737 3.281 1.00 88.44 84 SER A C 1
ATOM 624 O O . SER A 1 84 ? -10.319 -2.453 2.077 1.00 88.44 84 SER A O 1
ATOM 626 N N . ILE A 1 85 ? -9.487 -2.200 4.154 1.00 86.38 85 ILE A N 1
ATOM 627 C CA . ILE A 1 85 ? -8.378 -1.316 3.766 1.00 86.38 85 ILE A CA 1
ATOM 628 C C . ILE A 1 85 ? -7.381 -2.092 2.895 1.00 86.38 85 ILE A C 1
ATOM 630 O O . ILE A 1 85 ? -7.085 -1.656 1.783 1.00 86.38 85 ILE A O 1
ATOM 634 N N . ASN A 1 86 ? -6.964 -3.287 3.325 1.00 85.00 86 ASN A N 1
ATOM 635 C CA . ASN A 1 86 ? -6.067 -4.163 2.560 1.00 85.00 86 ASN A CA 1
ATOM 636 C C . ASN A 1 86 ? -6.594 -4.485 1.154 1.00 85.00 86 ASN A C 1
ATOM 638 O O . ASN A 1 86 ? -5.849 -4.427 0.173 1.00 85.00 86 ASN A O 1
ATOM 642 N N . ALA A 1 87 ? -7.885 -4.801 1.036 1.00 85.44 87 ALA A N 1
ATOM 643 C CA . ALA A 1 87 ? -8.511 -5.074 -0.254 1.00 85.44 87 ALA A CA 1
ATOM 644 C C . ALA A 1 87 ? -8.505 -3.843 -1.179 1.00 85.44 87 ALA A C 1
ATOM 646 O O . ALA A 1 87 ? -8.289 -3.981 -2.383 1.00 85.44 87 ALA A O 1
ATOM 647 N N . SER A 1 88 ? -8.703 -2.645 -0.621 1.00 85.56 88 SER A N 1
ATOM 648 C CA . SER A 1 88 ? -8.704 -1.393 -1.391 1.00 85.56 88 SER A CA 1
ATOM 649 C C . SER A 1 88 ? -7.308 -1.071 -1.926 1.00 85.56 88 SER A C 1
ATOM 651 O O . SER A 1 88 ? -7.154 -0.781 -3.107 1.00 85.56 88 SER A O 1
ATOM 653 N N . ILE A 1 89 ? -6.283 -1.219 -1.084 1.00 83.00 89 ILE A N 1
ATOM 654 C CA . ILE A 1 89 ? -4.875 -1.016 -1.449 1.00 83.00 89 ILE A CA 1
ATOM 655 C C . ILE A 1 89 ? -4.460 -1.932 -2.597 1.00 83.00 89 ILE A C 1
ATOM 657 O O . ILE A 1 89 ? -3.919 -1.457 -3.592 1.00 83.00 89 ILE A O 1
ATOM 661 N N . ARG A 1 90 ? -4.785 -3.229 -2.505 1.00 83.00 90 ARG A N 1
ATOM 662 C CA . ARG A 1 90 ? -4.578 -4.181 -3.608 1.00 83.00 90 ARG A CA 1
ATOM 663 C C . ARG A 1 90 ? -5.208 -3.692 -4.908 1.00 83.00 90 ARG A C 1
ATOM 665 O O . ARG A 1 90 ? -4.546 -3.682 -5.941 1.00 83.00 90 ARG A O 1
ATOM 672 N N . GLY A 1 91 ? -6.460 -3.243 -4.834 1.00 82.88 91 GLY A N 1
ATOM 673 C CA . GLY A 1 91 ? -7.175 -2.708 -5.987 1.00 82.88 91 GLY A CA 1
ATOM 674 C C . GLY A 1 91 ? -6.480 -1.501 -6.620 1.00 82.88 91 GLY A C 1
ATOM 675 O O . GLY A 1 91 ? -6.436 -1.401 -7.844 1.00 82.88 91 GLY A O 1
ATOM 676 N N . TYR A 1 92 ? -5.905 -0.601 -5.822 1.00 79.56 92 TYR A N 1
ATOM 677 C CA . TYR A 1 92 ? -5.174 0.551 -6.353 1.00 79.56 92 TYR A CA 1
ATOM 678 C C . TYR A 1 92 ? -3.858 0.144 -7.024 1.00 79.56 92 TYR A C 1
ATOM 680 O O . TYR A 1 92 ? -3.576 0.599 -8.130 1.00 79.56 92 TYR A O 1
ATOM 688 N N . ILE A 1 93 ? -3.101 -0.778 -6.425 1.00 75.75 93 ILE A N 1
ATOM 689 C CA . ILE A 1 93 ? -1.799 -1.218 -6.952 1.00 75.75 93 ILE A CA 1
ATOM 690 C C . ILE A 1 93 ? -1.936 -2.009 -8.258 1.00 75.75 93 ILE A C 1
ATOM 692 O O . ILE A 1 93 ? -1.131 -1.847 -9.182 1.00 75.75 93 ILE A O 1
ATOM 696 N N . ASP A 1 94 ? -2.974 -2.842 -8.370 1.00 75.94 94 ASP A N 1
ATOM 697 C CA . ASP A 1 94 ? -3.244 -3.601 -9.594 1.00 75.94 94 ASP A CA 1
ATOM 698 C C . ASP A 1 94 ? -3.398 -2.669 -10.808 1.00 75.94 94 ASP A C 1
ATOM 700 O O . ASP A 1 94 ? -2.917 -2.985 -11.900 1.00 75.94 94 ASP A O 1
ATOM 704 N N . ASN A 1 95 ? -3.970 -1.479 -10.598 1.00 69.19 95 ASN A N 1
ATOM 705 C CA . ASN A 1 95 ? -4.187 -0.466 -11.632 1.00 69.19 95 ASN A CA 1
ATOM 706 C C . ASN A 1 95 ? -2.992 0.480 -11.858 1.00 69.19 95 ASN A C 1
ATOM 708 O O . ASN A 1 95 ? -3.048 1.307 -12.765 1.00 69.19 95 ASN A O 1
ATOM 712 N N . TYR A 1 96 ? -1.921 0.369 -11.070 1.00 66.31 96 TYR A N 1
ATOM 713 C CA . TYR A 1 96 ? -0.838 1.355 -11.025 1.00 66.31 96 TYR A CA 1
ATOM 714 C C . TYR A 1 96 ? 0.327 1.028 -11.977 1.00 66.31 96 TYR A C 1
ATOM 716 O O . TYR A 1 96 ? 0.714 -0.128 -12.076 1.00 66.31 96 TYR A O 1
ATOM 724 N N . GLU A 1 97 ? 0.913 1.980 -12.712 1.00 67.44 97 GLU A N 1
ATOM 725 C CA . GLU A 1 97 ? 1.954 1.713 -13.740 1.00 67.44 97 GLU A CA 1
ATOM 726 C C . GLU A 1 97 ? 3.355 2.245 -13.393 1.00 67.44 97 GLU A C 1
ATOM 728 O O . GLU A 1 97 ? 4.126 2.592 -14.285 1.00 67.44 97 GLU A O 1
ATOM 733 N N . LEU A 1 98 ? 3.712 2.255 -12.113 1.00 64.12 98 LEU A N 1
ATOM 734 C CA . LEU A 1 98 ? 4.988 2.804 -11.657 1.00 64.12 98 LEU A CA 1
ATOM 735 C C . LEU A 1 98 ? 6.203 1.930 -11.978 1.00 64.12 98 LEU A C 1
ATOM 737 O O . LEU A 1 98 ? 6.112 0.696 -12.086 1.00 64.12 98 LEU A O 1
ATOM 741 N N . ASP A 1 99 ? 7.348 2.590 -12.128 1.00 71.31 99 ASP A N 1
ATOM 742 C CA . ASP A 1 99 ? 8.658 1.956 -12.057 1.00 71.31 99 ASP A CA 1
ATOM 743 C C . ASP A 1 99 ? 9.131 1.758 -10.599 1.00 71.31 99 ASP A C 1
ATOM 745 O O . ASP A 1 99 ? 8.416 2.044 -9.642 1.00 71.31 99 ASP A O 1
ATOM 749 N N . GLU A 1 100 ? 10.290 1.120 -10.414 1.00 72.25 100 GLU A N 1
ATOM 750 C CA . GLU A 1 100 ? 10.777 0.666 -9.101 1.00 72.25 100 GLU A CA 1
ATOM 751 C C . GLU A 1 100 ? 10.937 1.805 -8.082 1.00 72.25 100 GLU A C 1
ATOM 753 O O . GLU A 1 100 ? 10.622 1.624 -6.908 1.00 72.25 100 GLU A O 1
ATOM 758 N N . GLU A 1 101 ? 11.401 2.974 -8.530 1.00 79.06 101 GLU A N 1
ATOM 759 C CA . GLU A 1 101 ? 11.682 4.120 -7.658 1.00 79.06 101 GLU A CA 1
ATOM 760 C C . GLU A 1 101 ? 10.378 4.755 -7.162 1.00 79.06 101 GLU A C 1
ATOM 762 O O . GLU A 1 101 ? 10.223 5.071 -5.982 1.00 79.06 101 GLU A O 1
ATOM 767 N N . GLU A 1 102 ? 9.404 4.860 -8.060 1.00 79.75 102 GLU A N 1
ATOM 768 C CA . GLU A 1 102 ? 8.065 5.345 -7.760 1.00 79.75 102 GLU A CA 1
ATOM 769 C C . GLU A 1 102 ? 7.302 4.380 -6.822 1.00 79.75 102 GLU A C 1
ATOM 771 O O . GLU A 1 102 ? 6.600 4.828 -5.913 1.00 79.75 102 GLU A O 1
ATOM 776 N N . LEU A 1 103 ? 7.469 3.057 -6.976 1.00 77.50 103 LEU A N 1
ATOM 777 C CA . LEU A 1 103 ? 6.879 2.057 -6.070 1.00 77.50 103 LEU A CA 1
ATOM 778 C C . LEU A 1 103 ? 7.434 2.162 -4.642 1.00 77.50 103 LEU A C 1
ATOM 780 O O . LEU A 1 103 ? 6.664 2.097 -3.687 1.00 77.50 103 LEU A O 1
ATOM 784 N N . GLU A 1 104 ? 8.743 2.342 -4.471 1.00 81.75 104 GLU A N 1
ATOM 785 C CA . GLU A 1 104 ? 9.342 2.555 -3.143 1.00 81.75 104 GLU A CA 1
ATOM 786 C C . GLU A 1 104 ? 8.833 3.855 -2.496 1.00 81.75 104 GLU A C 1
ATOM 788 O O . GLU A 1 104 ? 8.441 3.854 -1.329 1.00 81.75 104 GLU A O 1
ATOM 793 N N . ALA A 1 105 ? 8.742 4.950 -3.259 1.00 85.25 105 ALA A N 1
ATOM 794 C CA . ALA A 1 105 ? 8.227 6.224 -2.750 1.00 85.25 105 ALA A CA 1
ATOM 795 C C . ALA A 1 105 ? 6.747 6.139 -2.330 1.00 85.25 105 ALA A C 1
ATOM 797 O O . ALA A 1 105 ? 6.347 6.665 -1.282 1.00 85.25 105 ALA A O 1
ATOM 798 N N . ALA A 1 106 ? 5.930 5.434 -3.117 1.00 84.38 106 ALA A N 1
ATOM 799 C CA . ALA A 1 106 ? 4.536 5.169 -2.786 1.00 84.38 106 ALA A CA 1
ATOM 800 C C . ALA A 1 106 ? 4.407 4.346 -1.492 1.00 84.38 106 ALA A C 1
ATOM 802 O O . ALA A 1 106 ? 3.484 4.568 -0.705 1.00 84.38 106 ALA A O 1
ATOM 803 N N . LYS A 1 107 ? 5.347 3.427 -1.235 1.00 84.31 107 LYS A N 1
ATOM 804 C CA . LYS A 1 107 ? 5.328 2.529 -0.069 1.00 84.31 107 LYS A CA 1
ATOM 805 C C . LYS A 1 107 ? 5.563 3.334 1.189 1.00 84.31 107 LYS A C 1
ATOM 807 O O . LYS A 1 107 ? 4.736 3.309 2.097 1.00 84.31 107 LYS A O 1
ATOM 812 N N . GLU A 1 108 ? 6.654 4.095 1.192 1.00 88.06 108 GLU A N 1
ATOM 813 C CA . GLU A 1 108 ? 7.033 4.962 2.303 1.00 88.06 108 GLU A CA 1
ATOM 814 C C . GLU A 1 108 ? 5.913 5.964 2.620 1.00 88.06 108 GLU A C 1
ATOM 816 O O . GLU A 1 108 ? 5.593 6.202 3.787 1.00 88.06 108 GLU A O 1
ATOM 821 N N . SER A 1 109 ? 5.250 6.492 1.586 1.00 89.75 109 SER A N 1
ATOM 822 C CA . SER A 1 109 ? 4.116 7.408 1.740 1.00 89.75 109 SER A CA 1
ATOM 823 C C . SER A 1 109 ? 2.899 6.737 2.388 1.00 89.75 109 SER A C 1
ATOM 825 O O . SER A 1 109 ? 2.298 7.315 3.297 1.00 89.75 109 SER A O 1
ATOM 827 N N . VAL A 1 110 ? 2.544 5.514 1.970 1.00 88.94 110 VAL A N 1
ATOM 828 C CA . VAL A 1 110 ? 1.434 4.747 2.562 1.00 88.94 110 VAL A CA 1
ATOM 829 C C . VAL A 1 110 ? 1.737 4.354 4.009 1.00 88.94 110 VAL A C 1
ATOM 831 O O . VAL A 1 110 ? 0.881 4.546 4.874 1.00 88.94 110 VAL A O 1
ATOM 834 N N . GLU A 1 111 ? 2.939 3.850 4.297 1.00 88.81 111 GLU A N 1
ATOM 835 C CA . GLU A 1 111 ? 3.362 3.487 5.658 1.00 88.81 111 GLU A CA 1
ATOM 836 C C . GLU A 1 111 ? 3.333 4.712 6.584 1.00 88.81 111 GLU A C 1
ATOM 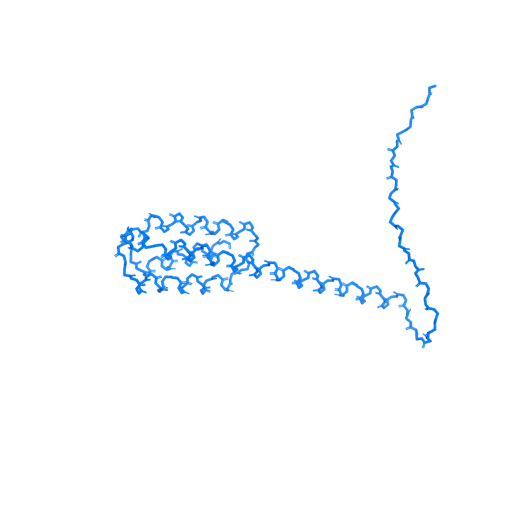838 O O . GLU A 1 111 ? 2.651 4.697 7.611 1.00 88.81 111 GLU A O 1
ATOM 843 N N . THR A 1 112 ? 3.957 5.820 6.167 1.00 90.12 112 THR A N 1
ATOM 844 C CA . THR A 1 112 ? 3.976 7.084 6.926 1.00 90.12 112 THR A CA 1
ATOM 845 C C . THR A 1 112 ? 2.567 7.610 7.194 1.00 90.12 112 THR A C 1
ATOM 847 O O . THR A 1 112 ? 2.265 8.083 8.296 1.00 90.12 112 THR A O 1
ATOM 850 N N . PHE A 1 113 ? 1.679 7.548 6.198 1.00 90.81 113 PHE A N 1
ATOM 851 C CA . PHE A 1 113 ? 0.288 7.953 6.372 1.00 90.81 113 PHE A CA 1
ATOM 852 C C . PHE A 1 113 ? -0.412 7.091 7.427 1.00 90.81 113 PHE A C 1
ATOM 854 O O . PHE A 1 113 ? -1.017 7.627 8.358 1.00 90.81 113 PHE A O 1
ATOM 861 N N . LEU A 1 114 ? -0.302 5.766 7.315 1.00 88.56 114 LEU A N 1
ATOM 862 C CA . LEU A 1 114 ? -0.972 4.825 8.208 1.00 88.56 114 LEU A CA 1
ATOM 863 C C . LEU A 1 114 ? -0.491 4.936 9.659 1.00 88.56 114 LEU A C 1
ATOM 865 O O . LEU A 1 114 ? -1.313 4.851 10.568 1.00 88.56 114 LEU A O 1
ATOM 869 N N . GLU A 1 115 ? 0.790 5.217 9.903 1.00 86.75 115 GLU A N 1
ATOM 870 C CA . GLU A 1 115 ? 1.301 5.488 11.257 1.00 86.75 115 GLU A CA 1
ATOM 871 C C . GLU A 1 115 ? 0.611 6.687 11.934 1.00 86.75 115 GLU A C 1
ATOM 873 O O . GLU A 1 115 ? 0.512 6.755 13.162 1.00 86.75 115 GLU A O 1
ATOM 878 N N . ASN A 1 116 ? 0.100 7.630 11.137 1.00 85.94 116 ASN A N 1
ATOM 879 C CA . ASN A 1 116 ? -0.501 8.878 11.603 1.00 85.94 116 ASN A CA 1
ATOM 880 C C . ASN A 1 116 ? -2.023 8.943 11.390 1.00 85.94 116 ASN A C 1
ATOM 882 O O . ASN A 1 116 ? -2.657 9.916 11.799 1.00 85.94 116 ASN A O 1
ATOM 886 N N . ALA A 1 117 ? -2.637 7.909 10.809 1.00 87.38 117 ALA A N 1
ATOM 887 C CA . ALA A 1 117 ? -4.047 7.899 10.413 1.00 87.38 117 ALA A CA 1
ATOM 888 C C . ALA A 1 117 ? -5.036 7.674 11.576 1.00 87.38 117 ALA A C 1
ATOM 890 O O . ALA A 1 117 ? -6.243 7.520 11.370 1.00 87.38 117 ALA A O 1
ATOM 891 N N . LYS A 1 118 ? -4.550 7.659 12.822 1.00 86.25 118 LYS A N 1
ATOM 892 C CA . LYS A 1 118 ? -5.382 7.435 14.005 1.00 86.25 118 LYS A CA 1
ATOM 893 C C . LYS A 1 118 ? -6.495 8.479 14.119 1.00 86.25 118 LYS A C 1
ATOM 895 O O . LYS A 1 118 ? -6.243 9.680 14.176 1.00 86.25 118 LYS A O 1
ATOM 900 N N . GLY A 1 119 ? -7.728 7.998 14.270 1.00 85.81 119 GLY A N 1
ATOM 901 C CA . GLY A 1 119 ? -8.914 8.844 14.424 1.00 85.81 119 GLY A CA 1
ATOM 902 C C . GLY A 1 119 ? -9.578 9.248 13.108 1.00 85.81 119 GLY A C 1
ATOM 903 O O . GLY A 1 119 ? -10.626 9.890 13.158 1.00 85.81 119 GLY A O 1
ATOM 904 N N . LEU A 1 120 ? -9.016 8.851 11.962 1.00 89.31 120 LEU A N 1
ATOM 905 C CA . LEU A 1 120 ? -9.702 8.907 10.676 1.00 89.31 120 LEU A CA 1
ATOM 906 C C . LEU A 1 120 ? -10.690 7.746 10.546 1.00 89.31 120 LEU A C 1
ATOM 908 O O . LEU A 1 120 ? -10.485 6.661 11.092 1.00 89.31 120 LEU A O 1
ATOM 912 N N . SER A 1 121 ? -11.766 7.971 9.798 1.00 90.69 121 SER A N 1
ATOM 913 C CA . SER A 1 121 ? -12.661 6.891 9.397 1.00 90.69 121 SER A CA 1
ATOM 914 C C . SER A 1 121 ? -12.010 5.991 8.346 1.00 90.69 121 SER A C 1
ATOM 916 O O . SER A 1 121 ? -11.126 6.400 7.596 1.00 90.69 121 SER A O 1
ATOM 918 N N . VAL A 1 122 ? -12.503 4.760 8.238 1.00 87.31 122 VAL A N 1
ATOM 919 C CA . VAL A 1 122 ? -12.041 3.786 7.236 1.00 87.31 122 VAL A CA 1
ATOM 920 C C . VAL A 1 122 ? -12.143 4.331 5.809 1.00 87.31 122 VAL A C 1
ATOM 922 O O . VAL A 1 122 ? -11.254 4.094 4.996 1.00 87.31 122 VAL A O 1
ATOM 925 N N . GLU A 1 123 ? -13.198 5.085 5.500 1.00 89.94 123 GLU A N 1
ATOM 926 C CA . GLU A 1 123 ? -13.373 5.681 4.172 1.00 89.94 123 GLU A CA 1
ATOM 927 C C . GLU A 1 123 ? -12.372 6.816 3.919 1.00 89.94 123 GLU A C 1
ATOM 929 O O . GLU A 1 123 ? -11.828 6.907 2.822 1.00 89.94 123 GLU A O 1
ATOM 934 N N . GLU A 1 124 ? -12.054 7.630 4.932 1.00 91.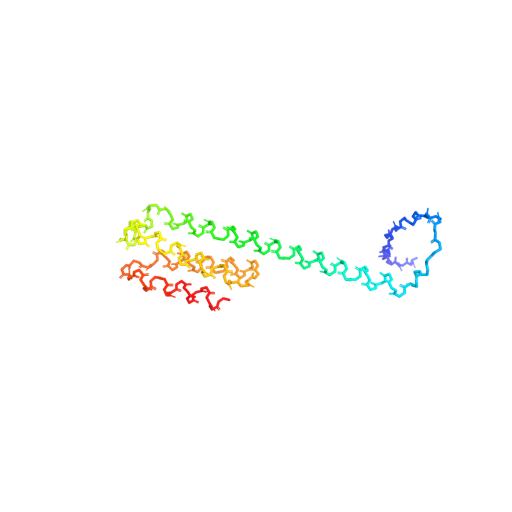00 124 GLU A N 1
ATOM 935 C CA . GLU A 1 124 ? -10.989 8.638 4.826 1.00 91.00 124 GLU A CA 1
ATOM 936 C C . GLU A 1 124 ? -9.621 7.985 4.616 1.00 91.00 124 GLU A C 1
ATOM 938 O O . GLU A 1 124 ? -8.847 8.448 3.782 1.00 91.00 124 GLU A O 1
ATOM 943 N N . ILE A 1 125 ? -9.337 6.884 5.316 1.00 89.69 125 ILE A N 1
ATOM 944 C CA . ILE A 1 125 ? -8.098 6.115 5.146 1.00 89.69 125 ILE A CA 1
ATOM 945 C C . ILE A 1 125 ? -7.990 5.590 3.712 1.00 89.69 125 ILE A C 1
ATOM 947 O O . ILE A 1 125 ? -6.980 5.814 3.048 1.00 89.69 125 ILE A O 1
ATOM 951 N N . LYS A 1 126 ? -9.044 4.947 3.199 1.00 90.19 126 LYS A N 1
ATOM 952 C CA . LYS A 1 126 ? -9.066 4.432 1.822 1.00 90.19 126 LYS A CA 1
ATOM 953 C C . LYS A 1 126 ? -8.898 5.530 0.780 1.00 90.19 126 LYS A C 1
ATOM 955 O O . LYS A 1 126 ? -8.204 5.293 -0.204 1.00 90.19 126 LYS A O 1
ATOM 960 N N . GLN A 1 127 ? -9.531 6.688 0.974 1.00 90.94 127 GLN A N 1
ATOM 961 C CA . GLN A 1 127 ? -9.428 7.807 0.039 1.00 90.94 127 GLN A CA 1
ATOM 962 C C . GLN A 1 127 ? -8.012 8.388 0.022 1.00 90.94 127 GLN A C 1
ATOM 964 O O . GLN A 1 127 ? -7.447 8.539 -1.050 1.00 90.94 127 GLN A O 1
ATOM 969 N N . ASN A 1 128 ? -7.403 8.630 1.186 1.00 90.81 128 ASN A N 1
ATOM 970 C CA . ASN A 1 128 ? -6.036 9.158 1.245 1.00 90.81 128 ASN A CA 1
ATOM 971 C C . ASN A 1 128 ? -5.025 8.189 0.621 1.00 90.81 128 ASN A C 1
ATOM 973 O O . ASN A 1 128 ? -4.113 8.622 -0.072 1.00 90.81 128 ASN A O 1
ATOM 977 N N . ILE A 1 129 ? -5.196 6.878 0.816 1.00 88.44 129 ILE A N 1
ATOM 978 C CA . ILE A 1 129 ? -4.332 5.895 0.152 1.00 88.44 129 ILE A CA 1
ATOM 979 C C . ILE A 1 129 ? -4.573 5.888 -1.360 1.00 88.44 129 ILE A C 1
ATOM 981 O O . ILE A 1 129 ? -3.618 5.782 -2.123 1.00 88.44 129 ILE A O 1
ATOM 985 N N . ALA A 1 130 ? -5.823 6.038 -1.804 1.00 87.44 130 ALA A N 1
ATOM 986 C CA . ALA A 1 130 ? -6.126 6.201 -3.222 1.00 87.44 130 ALA A CA 1
ATOM 987 C C . ALA A 1 130 ? -5.409 7.420 -3.808 1.00 87.44 130 ALA A C 1
ATOM 989 O O . ALA A 1 130 ? -4.866 7.316 -4.902 1.00 87.44 130 ALA A O 1
ATOM 990 N N . ASP A 1 131 ? -5.392 8.538 -3.083 1.00 87.75 131 ASP A N 1
ATOM 991 C CA . ASP A 1 131 ? -4.761 9.787 -3.511 1.00 87.75 131 ASP A CA 1
ATOM 992 C C . ASP A 1 131 ? -3.229 9.645 -3.556 1.00 87.75 131 ASP A C 1
ATOM 994 O O . ASP A 1 131 ? -2.634 9.940 -4.586 1.00 87.75 131 ASP A O 1
ATOM 998 N N . ILE A 1 132 ? -2.601 9.087 -2.509 1.00 85.19 132 ILE A N 1
ATOM 999 C CA . ILE A 1 132 ? -1.149 8.801 -2.468 1.00 85.19 132 ILE A CA 1
ATOM 1000 C C . ILE A 1 132 ? -0.740 7.935 -3.650 1.00 85.19 132 ILE A C 1
ATOM 1002 O O . ILE A 1 132 ? 0.247 8.220 -4.329 1.00 85.19 132 ILE A O 1
ATOM 1006 N N . LEU A 1 133 ? -1.505 6.866 -3.875 1.00 80.44 133 LEU A N 1
ATOM 1007 C CA . LEU A 1 133 ? -1.221 5.970 -4.970 1.00 80.44 133 LEU A CA 1
ATOM 1008 C C . LEU A 1 133 ? -1.454 6.710 -6.279 1.00 80.44 133 LEU A C 1
ATOM 1010 O O . LEU A 1 133 ? -0.518 6.724 -7.034 1.00 80.44 133 LEU A O 1
ATOM 1014 N N . SER A 1 134 ? -2.563 7.427 -6.492 1.00 75.50 134 SER A N 1
ATOM 1015 C CA . SER A 1 134 ? -2.911 8.104 -7.762 1.00 75.50 134 SER A CA 1
ATOM 1016 C C . SER A 1 134 ? -2.096 9.350 -8.138 1.00 75.50 134 SER A C 1
ATOM 1018 O O . SER A 1 134 ? -2.156 9.768 -9.296 1.00 75.50 134 SER A O 1
ATOM 1020 N N . GLU A 1 135 ? -1.413 9.994 -7.190 1.00 58.69 135 GLU A N 1
ATOM 1021 C CA . GLU A 1 135 ? -0.550 11.163 -7.441 1.00 58.69 135 GLU A CA 1
ATOM 1022 C C . GLU A 1 135 ? 0.908 10.796 -7.760 1.00 58.69 135 GLU A C 1
ATOM 1024 O O . GLU A 1 135 ? 1.684 11.689 -8.115 1.00 58.69 135 GLU A O 1
ATOM 1029 N N . SER A 1 136 ? 1.270 9.514 -7.634 1.00 51.03 136 SER A N 1
ATOM 1030 C CA . SER A 1 136 ? 2.627 9.003 -7.877 1.00 51.03 136 SER A CA 1
ATOM 1031 C C . SER A 1 136 ? 2.863 8.678 -9.345 1.00 51.03 136 SER A C 1
ATOM 1033 O O . SER A 1 136 ? 1.980 8.028 -9.952 1.00 51.03 136 SER A O 1
#

Mean predicted aligned error: 15.29 Å

Foldseek 3Di:
DDDDDDDDDDDPDDDDDDDDDDDDPPPVVNVVVVVVVVVVVVVVVVQVVVLVVLLVVLLVVLLVLLVPPVLCVQQVHDPVLSVVLSVLLNVLSVVADDDNVLSVQLSCVLSVCSNVNHPPDSVRNSVVNSVSSVVD

Radius of gyration: 26.23 Å; Cα contacts (8 Å, |Δi|>4): 66; chains: 1; bounding box: 74×38×68 Å

Sequence (136 aa):
MFKGKIRVTAALMLSAAVLAGCQGDVTLDNVGDKISESVSDTITKTKEQVRSELKNAFVNEVQEFIANGDLAETLGISAEEQESINASIRGYIDNYELDEEELEAAKESVETFLENAKGLSVEEIKQNIADILSES

Nearest PDB structures (foldseek):
  5xtq-assembly2_B  TM=4.390E-01  e=7.219E+00  Autographa californica nucleopolyhedrovirus

Secondary structure (DSSP, 8-state):
---------------------------HHHHHHHHHHHHHHHHHHHHHHHHHHHHHHHHHHHHHHHHSHHHHHHHT--HHHHHHHHHHHHHHHHT----HHHHHHHHHHHHHHHHH-TT--HHHHHHHHHHHHHT-

Solvent-accessible surface area (backbone atoms only — not comparable to full-atom values): 8351 Å² total; per-residue (Å²): 142,83,89,82,85,90,76,87,78,87,80,85,81,78,82,81,78,85,78,87,86,77,96,66,94,73,53,71,71,64,52,54,53,54,50,51,50,54,51,50,52,49,53,50,52,50,51,53,50,53,47,53,52,51,50,51,49,51,54,48,52,56,42,52,59,56,67,34,68,66,44,32,62,62,45,69,50,52,72,69,56,49,51,52,47,50,54,49,52,50,58,51,56,74,74,53,87,64,57,74,70,55,48,53,54,44,46,55,51,49,53,59,46,60,79,66,43,56,83,56,51,74,67,56,52,49,49,52,49,49,46,54,55,71,74,104